Protein AF-A0AAJ4RB55-F1 (afdb_monomer)

pLDDT: mean 89.13, std 10.29, range [50.03, 97.0]

Nearest PDB structures (foldseek):
  2zop-assembly1_A  TM=7.323E-01  e=2.639E-01  Thermus thermophilus HB8
  2zop-assembly2_F  TM=7.315E-01  e=3.609E-01  Thermus thermophilus HB8
  2zop-assembly3_E-2  TM=7.672E-01  e=4.935E-01  Thermus thermophilus HB8
  2zop-assembly3_C  TM=7.302E-01  e=4.935E-01  Thermus thermophilus HB8

Mean predicted aligned error: 4.39 Å

Radius of gyration: 13.57 Å; Cα contacts (8 Å, |Δi|>4): 117; chains: 1; bounding box: 34×31×35 Å

Foldseek 3Di:
DVVLLVQLLVVLLVVVVVCCVVPVDVFAAPCLLVLLVVLLVLLVVDFPLVSQCVLCPCPDPVHPSSLVLQQSLCCSLPVPDPDSGNNVCQVPDPDDSVVVSVSSSSNSVSNSVNCVVDDHDHD

Sequence (123 aa):
MKKRIENYIEKAIKLIEEDLSNKKIESLSSAFNGYISSFGAALIQSDLKIAVALFENKKSSKKADSTYLMNLILRLIDENAEEDMLLKYIINSDENEKALKNKIKDAAIAVKLAIRTFDLKDE

Secondary structure (DSSP, 8-state):
-HHHHHHHHHHHHHHHHHHHHTTSSS--BTTHHHHHHHHHHHHHHS-HHHHHHHHH-TTSS-HHHHHHHHHHHHHHH-TT-S-SSHHHHHHH--S-HHHHHHHHHHHHHHHHHHHTTS--B--

Solvent-accessible surface area (backbone atoms only — not comparable to full-atom values): 7034 Å² total; per-residue (Å²): 108,71,70,58,31,53,54,33,23,58,49,38,41,52,54,51,52,49,32,47,74,70,59,76,38,93,71,51,51,52,61,49,66,56,51,56,52,53,49,57,51,32,55,72,77,41,57,62,70,60,36,44,44,68,52,62,51,86,84,54,100,66,51,66,61,44,43,49,52,41,48,52,40,35,49,64,77,39,76,81,58,88,57,93,41,48,57,56,43,62,72,72,46,89,62,56,66,70,60,51,47,49,51,53,50,40,32,52,53,12,43,61,57,30,56,71,78,51,84,63,40,82,132

Structure (mmCIF, N/CA/C/O backbone):
data_AF-A0AAJ4RB55-F1
#
_entry.id   AF-A0AAJ4RB55-F1
#
loop_
_atom_site.group_PDB
_atom_site.id
_atom_site.type_symbol
_atom_site.label_atom_id
_atom_site.label_alt_id
_atom_site.label_comp_id
_atom_site.label_asym_id
_atom_site.label_entity_id
_atom_site.label_seq_id
_atom_site.pdbx_PDB_ins_code
_atom_site.Cartn_x
_atom_site.Cartn_y
_atom_site.Cartn_z
_atom_site.occupancy
_atom_site.B_iso_or_equiv
_atom_site.auth_seq_id
_atom_site.auth_comp_id
_atom_site.auth_asym_id
_atom_site.auth_atom_id
_atom_site.pdbx_PDB_model_num
ATOM 1 N N . MET A 1 1 ? -7.031 -12.542 9.024 1.00 55.03 1 MET A N 1
ATOM 2 C CA . MET A 1 1 ? -5.710 -11.991 8.646 1.00 55.03 1 MET A CA 1
ATOM 3 C C . MET A 1 1 ? -5.066 -12.789 7.514 1.00 55.03 1 MET A C 1
ATOM 5 O O . MET A 1 1 ? -4.890 -12.201 6.461 1.00 55.03 1 MET A O 1
ATOM 9 N N . LYS A 1 2 ? -4.827 -14.109 7.662 1.00 62.97 2 LYS A N 1
ATOM 10 C CA . LYS A 1 2 ? -4.198 -14.953 6.614 1.00 62.97 2 LYS A CA 1
ATOM 11 C C . LYS A 1 2 ? -4.837 -14.809 5.220 1.00 62.97 2 LYS A C 1
ATOM 13 O O . LYS A 1 2 ? -4.158 -14.359 4.310 1.00 62.97 2 LYS A O 1
ATOM 18 N N . LYS A 1 3 ? -6.163 -14.981 5.115 1.00 82.25 3 LYS A N 1
ATOM 19 C CA . LYS A 1 3 ? -6.895 -14.832 3.839 1.00 82.25 3 LYS A CA 1
ATOM 20 C C . LYS A 1 3 ? -6.774 -13.450 3.180 1.00 82.25 3 LYS A C 1
ATOM 22 O O . LYS A 1 3 ? -6.769 -13.352 1.965 1.00 82.25 3 LYS A O 1
ATOM 27 N N . ARG A 1 4 ? -6.691 -12.366 3.966 1.00 88.00 4 ARG A N 1
ATOM 28 C CA . ARG A 1 4 ? -6.580 -11.005 3.407 1.00 88.00 4 ARG A CA 1
ATOM 29 C C . ARG A 1 4 ? -5.203 -10.782 2.793 1.00 88.00 4 ARG A C 1
ATOM 31 O O . ARG A 1 4 ? -5.116 -10.259 1.694 1.00 88.00 4 ARG A O 1
ATOM 38 N N . ILE A 1 5 ? -4.155 -11.192 3.505 1.00 91.19 5 ILE A N 1
ATOM 39 C CA . ILE A 1 5 ? -2.780 -11.085 3.012 1.00 91.19 5 ILE A CA 1
ATOM 40 C C . ILE A 1 5 ? -2.608 -11.960 1.765 1.00 91.19 5 ILE A C 1
ATOM 42 O O . ILE A 1 5 ? -2.060 -11.475 0.788 1.00 91.19 5 ILE A O 1
ATOM 46 N N . GLU A 1 6 ? -3.125 -13.193 1.763 1.00 91.75 6 GLU A N 1
ATOM 47 C CA . GLU A 1 6 ? -3.121 -14.083 0.587 1.00 91.75 6 GLU A CA 1
ATOM 48 C C . GLU A 1 6 ? -3.778 -13.412 -0.632 1.00 91.75 6 GLU A C 1
ATOM 50 O O . GLU A 1 6 ? -3.132 -13.269 -1.669 1.00 91.75 6 GLU A O 1
ATOM 55 N N . ASN A 1 7 ? -4.992 -12.872 -0.475 1.00 93.75 7 ASN A N 1
ATOM 56 C CA . ASN A 1 7 ? -5.674 -12.140 -1.548 1.00 93.75 7 ASN A CA 1
ATOM 57 C C . ASN A 1 7 ? -4.880 -10.910 -2.022 1.00 93.75 7 ASN A C 1
ATOM 59 O O . ASN A 1 7 ? -4.820 -10.622 -3.215 1.00 93.75 7 ASN A O 1
ATOM 63 N N . TYR A 1 8 ? -4.269 -10.166 -1.096 1.00 96.94 8 TYR A N 1
ATOM 64 C CA . TYR A 1 8 ? -3.445 -9.010 -1.446 1.00 96.94 8 TYR A CA 1
ATOM 65 C C . TYR A 1 8 ? -2.159 -9.406 -2.167 1.00 96.94 8 TYR A C 1
ATOM 67 O O . TYR A 1 8 ? -1.713 -8.639 -3.010 1.00 96.94 8 TYR A O 1
ATOM 75 N N . ILE A 1 9 ? -1.564 -10.566 -1.874 1.00 96.31 9 ILE A N 1
ATOM 76 C CA . ILE A 1 9 ? -0.376 -11.050 -2.592 1.00 96.31 9 ILE A CA 1
ATOM 77 C C . ILE A 1 9 ? -0.745 -11.314 -4.050 1.00 96.31 9 ILE A C 1
ATOM 79 O O . ILE A 1 9 ? -0.100 -10.771 -4.942 1.00 96.31 9 ILE A O 1
ATOM 83 N N . GLU A 1 10 ? -1.810 -12.085 -4.292 1.00 95.38 10 GLU A N 1
ATOM 84 C CA . GLU A 1 10 ? -2.276 -12.384 -5.651 1.00 95.38 10 GLU A CA 1
ATOM 85 C C . GLU A 1 10 ? -2.612 -11.106 -6.426 1.00 95.38 10 GLU A C 1
ATOM 87 O O . GLU A 1 10 ? -2.221 -10.949 -7.583 1.00 95.38 10 GLU A O 1
ATOM 92 N N . LYS A 1 11 ? -3.300 -10.161 -5.775 1.00 96.56 11 LYS A N 1
ATOM 93 C CA . LYS A 1 11 ? -3.634 -8.870 -6.380 1.00 96.56 11 LYS A CA 1
ATOM 94 C C . LYS A 1 11 ? -2.383 -8.029 -6.646 1.00 96.56 11 LYS A C 1
ATOM 96 O O . LYS A 1 11 ? -2.279 -7.434 -7.709 1.00 96.56 11 LYS A O 1
ATOM 101 N N . ALA A 1 12 ? -1.420 -7.998 -5.727 1.00 97.00 12 ALA A N 1
ATOM 102 C CA . ALA A 1 12 ? -0.193 -7.219 -5.883 1.00 97.00 12 ALA A CA 1
ATOM 103 C C . ALA A 1 12 ? 0.645 -7.717 -7.062 1.00 97.00 12 ALA A C 1
ATOM 105 O O . ALA A 1 12 ? 1.120 -6.894 -7.838 1.00 97.00 12 ALA A O 1
ATOM 106 N N . ILE A 1 13 ? 0.781 -9.038 -7.220 1.00 97.00 13 ILE A N 1
ATOM 107 C CA . ILE A 1 13 ? 1.476 -9.643 -8.365 1.00 97.00 13 ILE A CA 1
ATOM 108 C C . ILE A 1 13 ? 0.819 -9.182 -9.669 1.00 97.00 13 ILE A C 1
ATOM 110 O O . ILE A 1 13 ? 1.501 -8.601 -10.509 1.00 97.00 13 ILE A O 1
ATOM 114 N N . LYS A 1 14 ? -0.509 -9.323 -9.789 1.00 96.69 14 LYS A N 1
ATOM 115 C CA . LYS A 1 14 ? -1.254 -8.899 -10.986 1.00 96.69 14 LYS A CA 1
ATOM 116 C C . LYS A 1 14 ? -1.076 -7.415 -11.299 1.00 96.69 1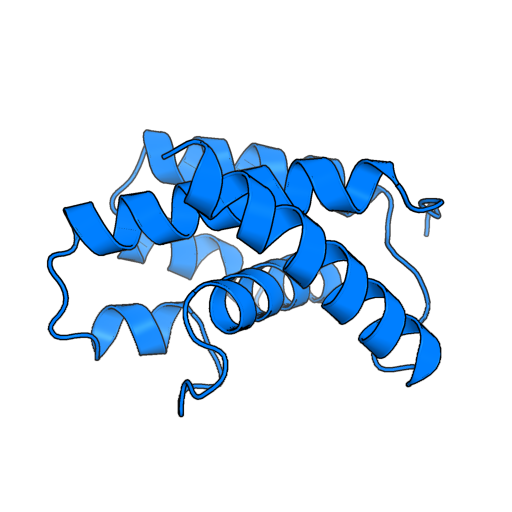4 LYS A C 1
ATOM 118 O O . LYS A 1 14 ? -0.783 -7.062 -12.433 1.00 96.69 14 LYS A O 1
ATOM 123 N N . LEU A 1 15 ? -1.206 -6.541 -10.298 1.00 96.19 15 LEU A N 1
ATOM 124 C CA . LEU A 1 15 ? -1.058 -5.095 -10.500 1.00 96.19 15 LEU A CA 1
ATOM 125 C C . LEU A 1 15 ? 0.357 -4.725 -10.969 1.00 96.19 15 LEU A C 1
ATOM 127 O O . LEU A 1 15 ? 0.505 -3.852 -11.819 1.00 96.19 15 LEU A O 1
ATOM 131 N N . ILE A 1 16 ? 1.387 -5.390 -10.434 1.00 95.19 16 ILE A N 1
ATOM 132 C CA . ILE A 1 16 ? 2.779 -5.183 -10.851 1.00 95.19 16 ILE A CA 1
ATOM 133 C C . ILE A 1 16 ? 2.993 -5.678 -12.289 1.00 95.19 16 ILE A C 1
ATOM 135 O O . ILE A 1 16 ? 3.587 -4.962 -13.094 1.00 95.19 16 ILE A O 1
ATOM 139 N N . GLU A 1 17 ? 2.497 -6.870 -12.631 1.00 95.75 17 GLU A N 1
ATOM 140 C CA . GLU A 1 17 ? 2.566 -7.420 -13.993 1.00 95.75 17 GLU A CA 1
ATOM 141 C C . GLU A 1 17 ? 1.865 -6.512 -15.009 1.00 95.75 17 GLU A C 1
ATOM 143 O O . GLU A 1 17 ? 2.409 -6.240 -16.081 1.00 95.75 17 GLU A O 1
ATOM 148 N N . GLU A 1 18 ? 0.679 -6.006 -14.668 1.00 95.50 18 GLU A N 1
ATOM 149 C CA . GLU A 1 18 ? -0.075 -5.055 -15.483 1.00 95.50 18 GLU A CA 1
ATOM 150 C C . GLU A 1 18 ? 0.687 -3.744 -15.676 1.00 95.50 18 GLU A C 1
ATOM 152 O O . GLU A 1 18 ? 0.726 -3.213 -16.786 1.00 95.50 18 GLU A O 1
ATOM 157 N N . ASP A 1 19 ? 1.290 -3.200 -14.620 1.00 94.50 19 ASP A N 1
ATOM 158 C CA . ASP A 1 19 ? 2.004 -1.928 -14.697 1.00 94.50 19 ASP A CA 1
ATOM 159 C C . ASP A 1 19 ? 3.314 -2.049 -15.499 1.00 94.50 19 ASP A C 1
ATOM 161 O O . ASP A 1 19 ? 3.646 -1.127 -16.250 1.00 94.50 19 ASP A O 1
ATOM 165 N N . LEU A 1 20 ? 4.005 -3.195 -15.425 1.00 92.06 20 LEU A N 1
ATOM 166 C CA . LEU A 1 20 ? 5.143 -3.529 -16.294 1.00 92.06 20 LEU A CA 1
ATOM 167 C C . LEU A 1 20 ? 4.699 -3.713 -17.754 1.00 92.06 20 LEU A C 1
ATOM 169 O O . LEU A 1 20 ? 5.279 -3.123 -18.666 1.00 92.06 20 LEU A O 1
ATOM 173 N N . SER A 1 21 ? 3.635 -4.487 -17.989 1.00 94.19 21 SER A N 1
ATOM 174 C CA . SER A 1 21 ? 3.132 -4.789 -19.339 1.00 94.19 21 SER A CA 1
ATOM 175 C C . SER A 1 21 ? 2.622 -3.539 -20.057 1.00 94.19 21 SER A C 1
ATOM 177 O O . SER A 1 21 ? 2.879 -3.344 -21.245 1.00 94.19 21 SER A O 1
ATOM 179 N N . ASN A 1 22 ? 1.947 -2.652 -19.323 1.00 94.31 22 ASN A N 1
ATOM 180 C CA . ASN A 1 22 ? 1.442 -1.377 -19.831 1.00 94.31 22 ASN A CA 1
ATOM 181 C C . ASN A 1 22 ? 2.502 -0.261 -19.835 1.00 94.31 22 ASN A C 1
ATOM 183 O O . ASN A 1 22 ? 2.167 0.883 -20.142 1.00 94.31 22 ASN A O 1
ATOM 187 N N . LYS A 1 23 ? 3.763 -0.565 -19.489 1.00 89.25 23 LYS A N 1
ATOM 188 C CA . LYS A 1 23 ? 4.881 0.394 -19.432 1.00 89.25 23 LYS A CA 1
ATOM 189 C C . LYS A 1 23 ? 4.614 1.613 -18.538 1.00 89.25 23 LYS A C 1
ATOM 191 O O . LYS A 1 23 ? 5.130 2.699 -18.796 1.00 89.25 23 LYS A O 1
ATOM 196 N N . LYS A 1 24 ? 3.812 1.450 -17.481 1.00 86.75 24 LYS A N 1
ATOM 197 C CA . LYS A 1 24 ? 3.669 2.471 -16.426 1.00 86.75 24 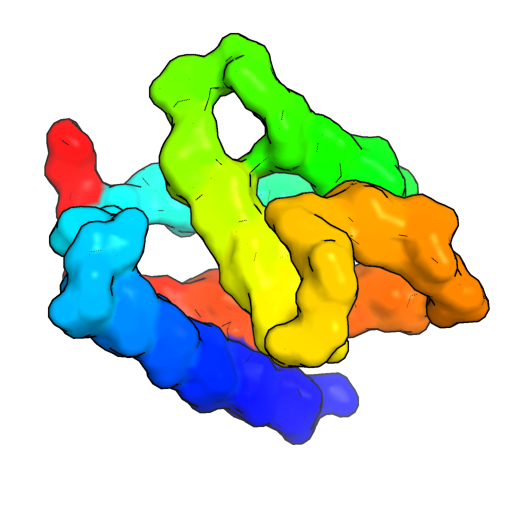LYS A CA 1
ATOM 198 C C . LYS A 1 24 ? 4.934 2.562 -15.576 1.00 86.75 24 LYS A C 1
ATOM 200 O O . LYS A 1 24 ? 5.251 3.632 -15.066 1.00 86.75 24 LYS A O 1
ATOM 205 N N . ILE A 1 25 ? 5.639 1.441 -15.448 1.00 86.69 25 ILE A N 1
ATOM 206 C CA . ILE A 1 25 ? 7.000 1.348 -14.926 1.00 86.69 25 ILE A CA 1
ATOM 207 C C . ILE A 1 25 ? 7.858 0.565 -15.924 1.00 86.69 25 ILE A C 1
ATOM 209 O O . ILE A 1 25 ? 7.363 -0.338 -16.596 1.00 86.69 25 ILE A O 1
ATOM 213 N N . GLU A 1 26 ? 9.138 0.918 -16.041 1.00 85.56 26 GLU A N 1
ATOM 214 C CA . GLU A 1 26 ? 10.080 0.214 -16.925 1.00 85.56 26 GLU A CA 1
ATOM 215 C C . GLU A 1 26 ? 10.651 -1.045 -16.259 1.00 85.56 26 GLU A C 1
ATOM 217 O O . GLU A 1 26 ? 10.799 -2.093 -16.888 1.00 85.56 26 GLU A O 1
ATOM 222 N N . SER A 1 27 ? 10.944 -0.952 -14.963 1.00 85.25 27 SER A N 1
ATOM 223 C CA . SER A 1 27 ? 11.425 -2.061 -14.147 1.00 85.25 27 SER A CA 1
ATOM 224 C C . SER A 1 27 ? 11.155 -1.818 -12.669 1.00 85.25 27 SER A C 1
ATOM 226 O O . SER A 1 27 ? 10.995 -0.679 -12.232 1.00 85.25 27 SER A O 1
ATOM 228 N N . LEU A 1 28 ? 11.163 -2.895 -11.884 1.00 86.75 28 LEU A N 1
ATOM 229 C CA . LEU A 1 28 ? 11.234 -2.806 -10.431 1.00 86.75 28 LEU A CA 1
ATOM 230 C C . LEU A 1 28 ? 12.685 -2.578 -9.998 1.00 86.75 28 LEU A C 1
ATOM 232 O O . LEU A 1 28 ? 13.542 -3.441 -10.195 1.00 86.75 28 LEU A O 1
ATOM 236 N N . SER A 1 29 ? 12.940 -1.424 -9.385 1.00 87.62 29 SER A N 1
ATOM 237 C CA . SER A 1 29 ? 14.231 -1.107 -8.774 1.00 87.62 29 SER A CA 1
ATOM 238 C C . SER A 1 29 ? 14.515 -2.008 -7.568 1.00 87.62 29 SER A C 1
ATOM 240 O O . SER A 1 29 ? 13.636 -2.275 -6.742 1.00 87.62 29 SER A O 1
ATOM 242 N N . SER A 1 30 ? 15.763 -2.433 -7.389 1.00 86.56 30 SER A N 1
ATOM 243 C CA . SER A 1 30 ? 16.196 -3.152 -6.182 1.00 86.56 30 SER A CA 1
ATOM 244 C C . SER A 1 30 ? 15.989 -2.337 -4.895 1.00 86.56 30 SER A C 1
ATOM 246 O O . SER A 1 30 ? 15.786 -2.905 -3.810 1.00 86.56 30 SER A O 1
ATOM 248 N N . ALA A 1 31 ? 15.927 -1.004 -5.010 1.00 85.75 31 ALA A N 1
ATOM 249 C CA . ALA A 1 31 ? 15.683 -0.087 -3.904 1.00 85.75 31 ALA A CA 1
ATOM 250 C C . ALA A 1 31 ? 14.302 -0.280 -3.249 1.00 85.75 31 ALA A C 1
ATOM 252 O O . ALA A 1 31 ? 14.144 0.062 -2.070 1.00 85.75 31 ALA A O 1
ATOM 253 N N . PHE A 1 32 ? 13.328 -0.898 -3.936 1.00 86.56 32 PHE A N 1
ATOM 254 C CA . PHE A 1 32 ? 12.008 -1.229 -3.378 1.00 86.56 32 PHE A CA 1
ATOM 255 C C . PHE A 1 32 ? 12.085 -1.993 -2.056 1.00 86.56 32 PHE A C 1
ATOM 257 O O . PHE A 1 32 ? 11.332 -1.694 -1.125 1.00 86.56 32 PHE A O 1
ATOM 264 N N . ASN A 1 33 ? 13.025 -2.936 -1.936 1.00 86.88 33 ASN A N 1
ATOM 265 C CA . ASN A 1 33 ? 13.233 -3.695 -0.701 1.00 86.88 33 ASN A CA 1
ATOM 266 C C . ASN A 1 33 ? 13.625 -2.792 0.477 1.00 86.88 33 ASN A C 1
ATOM 268 O O . ASN A 1 33 ? 13.193 -3.020 1.615 1.00 86.88 33 ASN A O 1
ATOM 272 N N . GLY A 1 34 ? 14.420 -1.758 0.200 1.00 88.06 34 GLY A N 1
ATOM 273 C CA . GLY A 1 34 ? 14.790 -0.733 1.167 1.00 88.06 34 GLY A CA 1
ATOM 274 C C . GLY A 1 34 ? 13.586 0.110 1.573 1.00 88.06 34 GLY A C 1
ATOM 275 O O . GLY A 1 34 ? 13.301 0.225 2.765 1.00 88.06 34 GLY A O 1
ATOM 276 N N . TYR A 1 35 ? 12.827 0.640 0.606 1.00 88.25 35 TYR A N 1
ATOM 277 C CA . TYR A 1 35 ? 11.661 1.481 0.909 1.00 88.25 35 TYR A CA 1
ATOM 278 C C . TYR A 1 35 ? 10.595 0.744 1.700 1.00 88.25 35 TYR A C 1
ATOM 280 O O . TYR A 1 35 ? 10.127 1.267 2.707 1.00 88.25 35 TYR A O 1
ATOM 288 N N . ILE A 1 36 ? 10.229 -0.474 1.294 1.00 90.94 36 ILE A N 1
ATOM 289 C CA . ILE A 1 36 ? 9.159 -1.216 1.964 1.00 90.94 36 ILE A CA 1
ATOM 290 C C . ILE A 1 36 ? 9.538 -1.607 3.393 1.00 90.94 36 ILE A C 1
ATOM 292 O O . ILE A 1 36 ? 8.692 -1.616 4.289 1.00 90.94 36 ILE A O 1
ATOM 296 N N . SER A 1 37 ? 10.823 -1.881 3.631 1.00 90.69 37 SER A N 1
ATOM 297 C CA . SER A 1 37 ? 11.342 -2.166 4.969 1.00 90.69 37 SER A CA 1
ATOM 298 C C . SER A 1 37 ? 11.323 -0.912 5.845 1.00 90.69 37 SER A C 1
ATOM 300 O O . SER A 1 37 ? 10.818 -0.966 6.968 1.00 90.69 37 SER A O 1
ATOM 302 N N . SER A 1 38 ? 11.779 0.228 5.318 1.00 91.62 38 SER A N 1
ATOM 303 C CA . SER A 1 38 ? 11.710 1.523 6.006 1.00 91.62 38 SER A CA 1
ATOM 304 C C . SER A 1 38 ? 10.268 1.955 6.286 1.00 91.62 38 SER A C 1
ATOM 306 O O . SER A 1 38 ? 9.975 2.450 7.373 1.00 91.62 38 SER A O 1
ATOM 308 N N . PHE A 1 39 ? 9.346 1.723 5.349 1.00 93.12 39 PHE A N 1
ATOM 309 C CA . PHE A 1 39 ? 7.928 2.039 5.518 1.00 93.12 39 PHE A CA 1
ATOM 310 C C . PHE A 1 39 ? 7.289 1.187 6.617 1.00 93.12 39 PHE A C 1
ATOM 312 O O . PHE A 1 39 ? 6.619 1.712 7.505 1.00 93.12 39 PHE A O 1
ATOM 319 N N . GLY A 1 40 ? 7.562 -0.122 6.626 1.00 92.56 40 GLY A N 1
ATOM 320 C CA . GLY A 1 40 ? 7.122 -1.010 7.702 1.00 92.56 40 GLY A CA 1
ATOM 321 C C . GLY A 1 40 ? 7.623 -0.561 9.079 1.00 92.56 40 GLY A C 1
ATOM 322 O O . GLY A 1 40 ? 6.867 -0.599 10.049 1.00 92.56 40 GLY A O 1
ATOM 323 N N . ALA A 1 41 ? 8.867 -0.080 9.164 1.00 93.25 41 ALA A N 1
ATOM 324 C CA . ALA A 1 41 ? 9.422 0.480 10.393 1.00 93.25 41 ALA A CA 1
ATOM 325 C C . ALA A 1 41 ? 8.714 1.783 10.809 1.00 93.25 41 ALA A C 1
ATOM 327 O O . ALA A 1 41 ? 8.383 1.940 11.986 1.00 93.25 41 ALA A O 1
ATOM 328 N N . ALA A 1 42 ? 8.420 2.680 9.862 1.00 93.88 42 ALA A N 1
ATOM 329 C CA . ALA A 1 42 ? 7.689 3.922 10.117 1.00 93.88 42 ALA A CA 1
ATOM 330 C C . ALA A 1 42 ? 6.261 3.661 10.623 1.00 93.88 42 ALA A C 1
ATOM 332 O O . ALA A 1 42 ? 5.838 4.282 11.598 1.00 93.88 42 ALA A O 1
ATOM 333 N N . LEU A 1 43 ? 5.548 2.686 10.044 1.00 94.25 43 LEU A N 1
ATOM 334 C CA . LEU A 1 43 ? 4.223 2.269 10.521 1.00 94.25 43 LEU A CA 1
ATOM 335 C C . LEU A 1 43 ? 4.248 1.762 11.971 1.00 94.25 43 LEU A C 1
ATOM 337 O O . LEU A 1 43 ? 3.247 1.874 12.675 1.00 94.25 43 LEU A O 1
ATOM 341 N N . ILE A 1 44 ? 5.357 1.180 12.429 1.00 93.38 44 ILE A N 1
ATOM 342 C CA . ILE A 1 44 ? 5.500 0.728 13.820 1.00 93.38 44 ILE A CA 1
ATOM 343 C C . ILE A 1 44 ? 5.802 1.913 14.743 1.00 93.38 44 ILE A C 1
ATOM 345 O O . ILE A 1 44 ? 5.215 2.005 15.816 1.00 93.38 44 ILE A O 1
ATOM 349 N N . GLN A 1 45 ? 6.704 2.800 14.325 1.00 91.31 45 GLN A N 1
ATOM 350 C CA . GLN A 1 45 ? 7.261 3.864 15.166 1.00 91.31 45 GLN A CA 1
ATOM 351 C C . GLN A 1 45 ? 6.401 5.129 15.236 1.00 91.31 45 GLN A C 1
ATOM 353 O O . GLN A 1 45 ? 6.577 5.924 16.154 1.00 91.31 45 GLN A O 1
ATOM 358 N N . SER A 1 46 ? 5.505 5.340 14.273 1.00 90.88 46 SER A N 1
ATOM 359 C CA . SER A 1 46 ? 4.738 6.581 14.152 1.00 90.88 46 SER A CA 1
ATOM 360 C C . SER A 1 46 ? 3.254 6.343 13.876 1.00 90.88 46 SER A C 1
ATOM 362 O O . SER A 1 46 ? 2.809 5.231 13.550 1.00 90.88 46 SER A O 1
ATOM 364 N N . ASP A 1 47 ? 2.477 7.412 14.028 1.00 92.44 47 ASP A N 1
ATOM 365 C CA . ASP A 1 47 ? 1.069 7.445 13.645 1.00 92.44 47 ASP A CA 1
ATOM 366 C C . ASP A 1 47 ? 0.899 7.302 12.135 1.00 92.44 47 ASP A C 1
ATOM 368 O O . ASP A 1 47 ? 1.793 7.636 11.352 1.00 92.44 47 ASP A O 1
ATOM 372 N N . LEU A 1 48 ? -0.259 6.787 11.712 1.00 95.19 48 LEU A N 1
ATOM 373 C CA . LEU A 1 48 ? -0.467 6.357 10.330 1.00 95.19 48 LEU A CA 1
ATOM 374 C C . LEU A 1 48 ? -0.259 7.506 9.336 1.00 95.19 48 LEU A C 1
ATOM 376 O O . LEU A 1 48 ? 0.468 7.357 8.355 1.00 95.19 48 LEU A O 1
ATOM 380 N N . LYS A 1 49 ? -0.871 8.660 9.611 1.00 94.69 49 LYS A N 1
ATOM 381 C CA . LYS A 1 49 ? -0.796 9.843 8.742 1.00 94.69 49 LYS A CA 1
ATOM 382 C C . LYS A 1 49 ? 0.640 10.346 8.601 1.00 94.69 49 LYS A C 1
ATOM 384 O O . LYS A 1 49 ? 1.066 10.664 7.495 1.00 94.69 49 LYS A O 1
ATOM 389 N N . ILE A 1 50 ? 1.397 10.364 9.701 1.00 92.69 50 ILE A N 1
ATOM 390 C CA . ILE A 1 50 ? 2.804 10.786 9.709 1.00 92.69 50 ILE A CA 1
ATOM 391 C C . ILE A 1 50 ? 3.645 9.801 8.898 1.00 92.69 50 ILE A C 1
ATOM 393 O O . ILE A 1 50 ? 4.397 10.221 8.019 1.00 92.69 50 ILE A O 1
ATOM 397 N N . ALA A 1 51 ? 3.476 8.498 9.144 1.00 92.94 51 ALA A N 1
ATOM 398 C CA . ALA A 1 51 ? 4.192 7.452 8.427 1.00 92.94 51 ALA A CA 1
ATOM 399 C C . ALA A 1 51 ? 3.989 7.565 6.911 1.00 92.94 51 ALA A C 1
ATOM 401 O O . ALA A 1 51 ? 4.965 7.545 6.171 1.00 92.94 51 ALA A O 1
ATOM 402 N N . VAL A 1 52 ? 2.749 7.726 6.437 1.00 93.44 52 VAL A N 1
ATOM 403 C CA . VAL A 1 52 ? 2.468 7.838 4.995 1.00 93.44 52 VAL A CA 1
ATOM 404 C C . VAL A 1 52 ? 2.959 9.169 4.423 1.00 93.44 52 VAL A C 1
ATOM 406 O O . VAL A 1 52 ? 3.597 9.181 3.372 1.00 93.44 52 VAL A O 1
ATOM 409 N N . ALA A 1 53 ? 2.766 10.285 5.133 1.00 91.50 53 ALA A N 1
ATOM 410 C CA . ALA A 1 53 ? 3.215 11.597 4.668 1.00 91.50 53 ALA A CA 1
ATOM 411 C C . ALA A 1 53 ? 4.731 11.660 4.422 1.00 91.50 53 ALA A C 1
ATOM 413 O O . ALA A 1 53 ? 5.169 12.303 3.469 1.00 91.50 53 ALA A O 1
ATOM 414 N N . LEU A 1 54 ? 5.538 10.971 5.236 1.00 87.69 54 LEU A N 1
ATOM 415 C CA . LEU A 1 54 ? 6.992 10.901 5.051 1.00 87.69 54 LEU A CA 1
ATOM 416 C C . LEU A 1 54 ? 7.400 10.215 3.737 1.00 87.69 54 LEU A C 1
ATOM 418 O O . LEU A 1 54 ? 8.425 10.578 3.163 1.00 87.69 54 LEU A O 1
ATOM 422 N N . PHE A 1 55 ? 6.603 9.259 3.257 1.00 87.75 55 PHE A N 1
ATOM 423 C CA . PHE A 1 55 ? 6.893 8.465 2.057 1.00 87.75 55 PHE A CA 1
ATOM 424 C C . PHE A 1 55 ? 6.240 9.026 0.787 1.00 87.75 55 PHE A C 1
ATOM 426 O O . PHE A 1 55 ? 6.716 8.747 -0.313 1.00 87.75 55 PHE A O 1
ATOM 433 N N . GLU A 1 56 ? 5.211 9.866 0.916 1.00 86.12 56 GLU A N 1
ATOM 434 C CA . GLU A 1 56 ? 4.631 10.624 -0.205 1.00 86.12 56 GLU A CA 1
ATOM 435 C C . GLU A 1 56 ? 5.260 12.017 -0.394 1.00 86.12 56 GLU A C 1
ATOM 437 O O . GLU A 1 56 ? 4.974 12.716 -1.373 1.00 86.12 56 GLU A O 1
ATOM 442 N N . ASN A 1 57 ? 6.145 12.450 0.513 1.00 71.62 57 ASN A N 1
ATOM 443 C CA . ASN A 1 57 ? 6.771 13.766 0.425 1.00 71.62 57 ASN A CA 1
ATOM 444 C C . ASN A 1 57 ? 7.723 13.869 -0.782 1.00 71.62 57 ASN A C 1
ATOM 446 O O . ASN A 1 57 ? 8.786 13.252 -0.846 1.00 71.62 57 ASN A O 1
ATOM 450 N N . LYS A 1 58 ? 7.355 14.735 -1.729 1.00 56.75 58 LYS A N 1
ATOM 451 C CA . LYS A 1 58 ? 7.934 14.873 -3.077 1.00 56.75 58 LYS A CA 1
ATOM 452 C C . LYS A 1 58 ? 9.357 15.461 -3.148 1.00 56.75 58 LYS A C 1
ATOM 454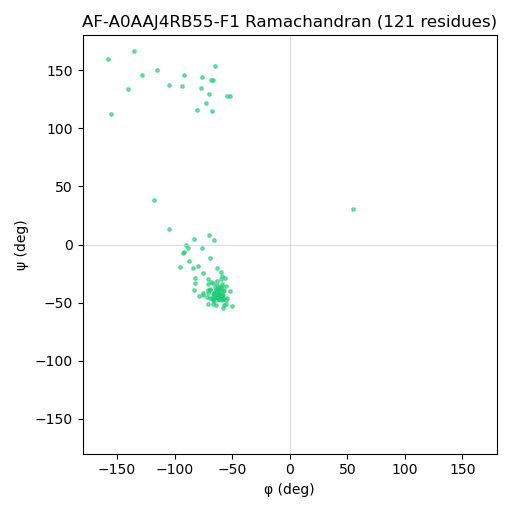 O O . LYS A 1 58 ? 9.802 15.778 -4.252 1.00 56.75 58 LYS A O 1
ATOM 459 N N . LYS A 1 59 ? 10.055 15.658 -2.021 1.00 54.66 59 LYS A N 1
ATOM 460 C CA . LYS A 1 59 ? 11.356 16.361 -1.961 1.00 54.66 59 LYS A CA 1
ATOM 461 C C . LYS A 1 59 ? 12.602 15.467 -2.070 1.00 54.66 59 LYS A C 1
ATOM 463 O O . LYS A 1 59 ? 13.695 16.015 -2.161 1.00 54.66 59 LYS A O 1
ATOM 468 N N . SER A 1 60 ? 12.486 14.136 -2.071 1.00 53.59 60 SER A N 1
ATOM 469 C CA . SER A 1 60 ? 13.649 13.245 -2.222 1.00 53.59 60 SER A CA 1
ATOM 470 C C . SER A 1 60 ? 13.903 12.875 -3.692 1.00 53.59 60 SER A C 1
ATOM 472 O O . SER A 1 60 ? 12.972 12.709 -4.478 1.00 53.59 60 SER A O 1
ATOM 474 N N . SER A 1 61 ? 15.174 12.708 -4.070 1.00 50.03 61 SER A N 1
ATOM 475 C CA . SER A 1 61 ? 15.651 12.270 -5.402 1.00 50.03 61 SER A CA 1
ATOM 476 C C . SER A 1 61 ? 15.268 10.827 -5.770 1.00 50.03 61 SER A C 1
ATOM 478 O O . SER A 1 61 ? 15.643 10.319 -6.816 1.00 50.03 61 SER A O 1
ATOM 480 N N . LYS A 1 62 ? 14.501 10.173 -4.900 1.00 58.22 62 LYS A N 1
ATOM 481 C CA . LYS A 1 62 ? 14.221 8.740 -4.821 1.00 58.22 62 LYS A CA 1
ATOM 482 C C . LYS A 1 62 ? 12.716 8.476 -5.022 1.00 58.22 62 LYS A C 1
ATOM 484 O O . LYS A 1 62 ? 12.059 7.710 -4.321 1.00 58.22 62 LYS A O 1
ATOM 489 N N . LYS A 1 63 ? 12.156 9.261 -5.945 1.00 65.81 63 LYS A N 1
ATOM 490 C CA . LYS A 1 63 ? 10.748 9.676 -5.991 1.00 65.81 63 LYS A CA 1
ATOM 491 C C . LYS A 1 63 ? 9.813 8.644 -6.619 1.00 65.81 63 LYS A C 1
ATOM 493 O O . LYS A 1 63 ? 8.657 8.564 -6.205 1.00 65.81 63 LYS A O 1
ATOM 498 N N . ALA A 1 64 ? 10.287 7.884 -7.605 1.00 71.19 64 ALA A N 1
ATOM 499 C CA . ALA A 1 64 ? 9.443 6.970 -8.373 1.00 71.19 64 ALA A CA 1
ATOM 500 C C . ALA A 1 64 ? 9.018 5.757 -7.532 1.00 71.19 64 ALA A C 1
ATOM 502 O O . ALA A 1 64 ? 7.822 5.513 -7.379 1.00 71.19 64 ALA A O 1
ATOM 503 N N . ASP A 1 65 ? 9.977 5.086 -6.891 1.00 75.25 65 ASP A N 1
ATOM 504 C CA . ASP A 1 65 ? 9.722 3.854 -6.138 1.00 75.25 65 ASP A CA 1
ATOM 505 C C . ASP A 1 65 ? 8.823 4.071 -4.915 1.00 75.25 65 ASP A C 1
ATOM 507 O O . ASP A 1 65 ? 7.879 3.316 -4.683 1.00 75.25 65 ASP A O 1
ATOM 511 N N . SER A 1 66 ? 9.073 5.135 -4.141 1.00 79.88 66 SER A N 1
ATOM 512 C CA . SER A 1 66 ? 8.268 5.447 -2.951 1.00 79.88 66 SER A CA 1
ATOM 513 C C . SER A 1 66 ? 6.828 5.809 -3.323 1.00 79.88 66 SER A C 1
ATOM 515 O O . SER A 1 66 ? 5.885 5.315 -2.707 1.00 79.88 66 SER A O 1
ATOM 517 N N . THR A 1 67 ? 6.644 6.612 -4.377 1.00 85.69 67 THR A N 1
ATOM 518 C CA . THR A 1 67 ? 5.307 6.977 -4.875 1.00 85.69 67 THR A CA 1
ATOM 519 C C . THR A 1 67 ? 4.570 5.752 -5.414 1.00 85.69 67 THR A C 1
ATOM 521 O O . THR A 1 67 ? 3.395 5.552 -5.114 1.00 85.69 67 THR A O 1
ATOM 524 N N . TYR A 1 68 ? 5.260 4.896 -6.170 1.00 89.38 68 TYR A N 1
ATOM 525 C CA . TYR A 1 68 ? 4.679 3.662 -6.689 1.00 89.38 68 TYR A CA 1
ATOM 526 C C . TYR A 1 68 ? 4.262 2.709 -5.565 1.00 89.38 68 TYR A C 1
ATOM 528 O O . TYR A 1 68 ? 3.160 2.169 -5.611 1.00 89.38 68 TYR A O 1
ATOM 536 N N . LEU A 1 69 ? 5.082 2.553 -4.517 1.00 92.00 69 LEU A N 1
ATOM 537 C CA . LEU A 1 69 ? 4.728 1.737 -3.354 1.00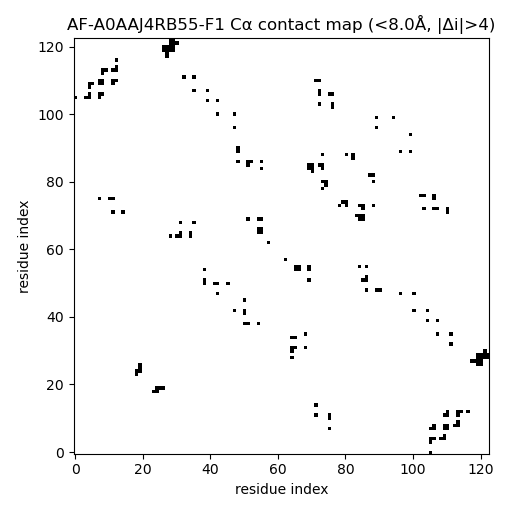 92.00 69 LEU A CA 1
ATOM 538 C C . LEU A 1 69 ? 3.428 2.220 -2.694 1.00 92.00 69 LEU A C 1
ATOM 540 O O . LEU A 1 69 ? 2.562 1.400 -2.391 1.00 92.00 69 LEU A O 1
ATOM 544 N N . MET A 1 70 ? 3.276 3.532 -2.484 1.00 94.19 70 MET A N 1
ATOM 545 C CA . MET A 1 70 ? 2.065 4.094 -1.871 1.00 94.19 70 MET A CA 1
ATOM 546 C C . MET A 1 70 ? 0.832 3.893 -2.761 1.00 94.19 70 MET A C 1
ATOM 548 O O . MET A 1 70 ? -0.210 3.457 -2.271 1.00 94.19 70 MET A O 1
ATOM 552 N N . ASN A 1 71 ? 0.970 4.099 -4.074 1.00 93.12 71 ASN A N 1
ATOM 553 C CA . ASN A 1 71 ? -0.101 3.851 -5.045 1.00 93.12 71 ASN A CA 1
ATOM 554 C C . ASN A 1 71 ? -0.514 2.378 -5.107 1.00 93.12 71 ASN A C 1
ATOM 556 O O . ASN A 1 71 ? -1.701 2.062 -5.197 1.00 93.12 71 ASN A O 1
ATOM 560 N N . LEU A 1 72 ? 0.455 1.463 -5.052 1.00 94.81 72 LEU A N 1
ATOM 561 C CA . LEU A 1 72 ? 0.182 0.032 -5.046 1.00 94.81 72 LEU A CA 1
ATOM 562 C C . LEU A 1 72 ? -0.581 -0.364 -3.777 1.00 94.81 72 LEU A C 1
ATOM 564 O O . LEU A 1 72 ? -1.568 -1.088 -3.859 1.00 94.81 72 LEU A O 1
ATOM 568 N N . ILE A 1 73 ? -0.176 0.157 -2.615 1.00 96.69 73 ILE A N 1
ATOM 569 C CA . ILE A 1 73 ? -0.891 -0.063 -1.352 1.00 96.69 73 ILE A CA 1
ATOM 570 C C . ILE A 1 73 ? -2.329 0.458 -1.436 1.00 96.69 73 ILE A C 1
ATOM 572 O O . ILE A 1 73 ? -3.233 -0.262 -1.016 1.00 96.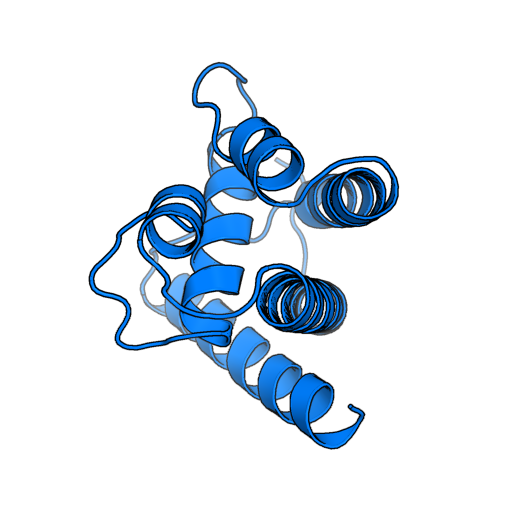69 73 ILE A O 1
ATOM 576 N N . LEU A 1 74 ? -2.548 1.653 -1.993 1.00 96.81 74 LEU A N 1
ATOM 577 C CA . LEU A 1 74 ? -3.887 2.217 -2.170 1.00 96.81 74 LEU A CA 1
ATOM 578 C C . LEU A 1 74 ? -4.773 1.286 -3.009 1.00 96.81 74 LEU A C 1
ATOM 580 O O . LEU A 1 74 ? -5.783 0.807 -2.510 1.00 96.81 74 LEU A O 1
ATOM 584 N N . ARG A 1 75 ? -4.323 0.903 -4.210 1.00 95.81 75 ARG A N 1
ATOM 585 C CA . ARG A 1 75 ? -5.058 -0.007 -5.117 1.00 95.81 75 ARG A CA 1
ATOM 586 C C . ARG A 1 75 ? -5.355 -1.385 -4.511 1.00 95.81 75 ARG A C 1
ATOM 588 O O . ARG A 1 75 ? -6.301 -2.068 -4.919 1.00 95.81 75 ARG A O 1
ATOM 595 N N . LEU A 1 76 ? -4.529 -1.836 -3.565 1.00 96.44 76 LEU A N 1
ATOM 596 C CA . LEU A 1 76 ? -4.752 -3.092 -2.847 1.00 96.44 76 LEU A CA 1
ATOM 597 C C . LEU A 1 76 ? -5.858 -2.977 -1.803 1.00 96.44 76 LEU A C 1
ATOM 599 O O . LEU A 1 76 ? -6.663 -3.902 -1.687 1.00 96.44 76 LEU A O 1
ATOM 603 N N . ILE A 1 77 ? -5.880 -1.883 -1.039 1.00 95.44 77 ILE A N 1
ATOM 604 C CA . ILE A 1 77 ? -6.868 -1.689 0.027 1.00 95.44 77 ILE A CA 1
ATOM 605 C C . ILE A 1 77 ? -8.205 -1.166 -0.503 1.00 95.44 77 ILE A C 1
ATOM 607 O O . ILE A 1 77 ? -9.231 -1.487 0.096 1.00 95.44 77 ILE A O 1
ATOM 611 N N . ASP A 1 78 ? -8.180 -0.420 -1.609 1.00 94.50 78 ASP A N 1
ATOM 612 C CA . ASP A 1 78 ? -9.342 0.071 -2.340 1.00 94.50 78 ASP A CA 1
ATOM 613 C C . ASP A 1 78 ? -8.979 0.331 -3.815 1.00 94.50 78 ASP A C 1
ATOM 615 O O . ASP A 1 78 ? -8.188 1.210 -4.150 1.00 94.50 78 ASP A O 1
ATOM 619 N N . GLU A 1 79 ? -9.540 -0.468 -4.720 1.00 90.19 79 GLU A N 1
ATOM 620 C CA . GLU A 1 79 ? -9.319 -0.310 -6.166 1.00 90.19 79 GLU A CA 1
ATOM 621 C C . GLU A 1 79 ? -10.151 0.797 -6.802 1.00 90.19 79 GLU A C 1
ATOM 623 O O . GLU A 1 79 ? -9.816 1.236 -7.899 1.00 90.19 79 GLU A O 1
ATOM 628 N N . ASN A 1 80 ? -11.212 1.228 -6.120 1.00 91.31 80 ASN A N 1
ATOM 629 C CA . ASN A 1 80 ? -12.124 2.261 -6.592 1.00 91.31 80 ASN A CA 1
ATOM 630 C C . ASN A 1 80 ? -11.893 3.586 -5.861 1.00 91.31 80 ASN A C 1
ATOM 632 O O . ASN A 1 80 ? -12.735 4.476 -5.957 1.00 91.31 80 ASN A O 1
ATOM 636 N N . ALA A 1 81 ? -10.776 3.707 -5.134 1.00 91.56 81 ALA A N 1
ATOM 637 C CA . ALA A 1 81 ? -10.398 4.935 -4.458 1.00 91.56 81 ALA A CA 1
ATOM 638 C C . ALA A 1 81 ? -10.436 6.112 -5.443 1.00 91.56 81 ALA A C 1
ATOM 640 O O . ALA A 1 81 ? -9.836 6.059 -6.521 1.00 91.56 81 ALA A O 1
ATOM 641 N N . GLU A 1 82 ? -11.141 7.174 -5.062 1.00 91.06 82 GLU A N 1
ATOM 642 C CA . GLU A 1 82 ? -11.208 8.406 -5.849 1.00 91.06 82 GLU A CA 1
ATOM 643 C C . GLU A 1 82 ? -9.908 9.212 -5.716 1.00 91.06 82 GLU A C 1
ATOM 645 O O . GLU A 1 82 ? -9.549 10.003 -6.592 1.00 91.06 82 GLU A O 1
ATOM 650 N N . GLU A 1 83 ? -9.180 9.010 -4.616 1.00 91.88 83 GLU A N 1
ATOM 651 C CA . GLU A 1 83 ? -7.913 9.665 -4.350 1.00 91.88 83 GLU A CA 1
ATOM 652 C C . GLU A 1 83 ? -6.744 9.083 -5.153 1.00 91.88 83 GLU A C 1
ATOM 654 O O . GLU A 1 83 ? -6.577 7.881 -5.326 1.00 91.88 83 GLU A O 1
ATOM 659 N N . ASP A 1 84 ? -5.843 9.976 -5.556 1.00 88.56 84 ASP A N 1
ATOM 660 C CA . ASP A 1 84 ? -4.579 9.674 -6.232 1.00 88.56 84 ASP A CA 1
ATOM 661 C C . ASP A 1 84 ? -3.411 9.423 -5.261 1.00 88.56 84 ASP A C 1
ATOM 663 O O . ASP A 1 84 ? -2.283 9.184 -5.688 1.00 88.56 84 ASP A O 1
ATOM 667 N N . MET A 1 85 ? -3.657 9.560 -3.956 1.00 91.81 85 MET A N 1
ATOM 668 C CA . MET A 1 85 ? -2.650 9.518 -2.898 1.00 91.81 85 MET A CA 1
ATOM 669 C C . MET A 1 85 ? -3.192 8.775 -1.687 1.00 91.81 85 MET A C 1
ATOM 671 O O . MET A 1 85 ? -4.286 9.075 -1.199 1.00 91.81 85 MET A O 1
ATOM 675 N N . LEU A 1 86 ? -2.381 7.874 -1.136 1.00 95.25 86 LEU A N 1
ATOM 676 C CA . LEU A 1 86 ? -2.741 7.111 0.049 1.00 95.25 86 LEU A CA 1
ATOM 677 C C . LEU A 1 86 ? -2.940 8.038 1.253 1.00 95.25 86 LEU A C 1
ATOM 679 O O . LEU A 1 86 ? -3.833 7.799 2.062 1.00 95.25 86 LEU A O 1
ATOM 683 N N . LEU A 1 87 ? -2.165 9.126 1.369 1.00 94.88 87 LEU A N 1
ATOM 684 C CA . LEU A 1 87 ? -2.358 10.087 2.456 1.00 94.88 87 LEU A CA 1
ATOM 685 C C . LEU A 1 87 ? -3.731 10.763 2.390 1.00 94.88 87 LEU A C 1
ATOM 687 O O . LEU A 1 87 ? -4.381 10.904 3.425 1.00 94.88 87 LEU A O 1
ATOM 691 N N . LYS A 1 88 ? -4.176 11.175 1.196 1.00 94.50 88 LYS A N 1
ATOM 692 C CA . LYS A 1 88 ? -5.495 11.802 1.022 1.00 94.50 88 LYS A CA 1
ATOM 693 C C . LYS A 1 88 ? -6.606 10.814 1.358 1.00 94.50 88 LYS A C 1
ATOM 695 O O . LYS A 1 88 ? -7.478 11.162 2.146 1.00 94.50 88 LYS A O 1
ATOM 700 N N . TYR A 1 89 ? -6.495 9.579 0.865 1.00 96.50 89 TYR A N 1
ATOM 701 C CA . TYR A 1 89 ? -7.421 8.499 1.201 1.00 96.50 89 TYR A CA 1
ATOM 702 C C . TYR A 1 89 ? -7.529 8.314 2.723 1.00 96.50 89 TYR A C 1
ATOM 704 O O . TYR A 1 89 ? -8.619 8.274 3.278 1.00 96.50 89 TYR A O 1
ATOM 712 N N . ILE A 1 90 ? -6.401 8.294 3.443 1.00 95.75 90 ILE A N 1
ATOM 713 C CA . ILE A 1 90 ? -6.395 8.171 4.912 1.00 95.75 90 ILE A CA 1
ATOM 714 C C . IL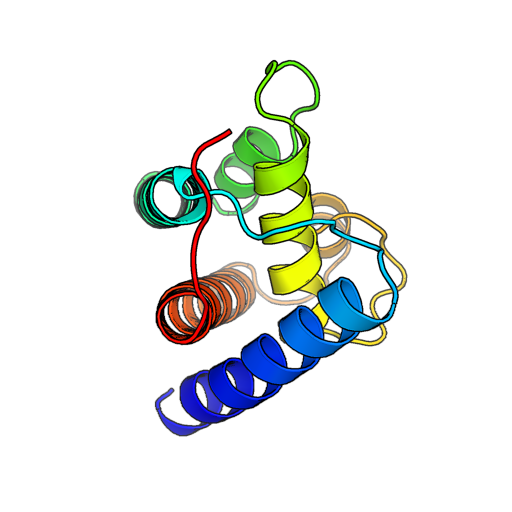E A 1 90 ? -7.035 9.379 5.608 1.00 95.75 90 ILE A C 1
ATOM 716 O O . ILE A 1 90 ? -7.646 9.220 6.663 1.00 95.75 90 ILE A O 1
ATOM 720 N N . ILE A 1 91 ? -6.847 10.592 5.085 1.00 94.94 91 ILE A N 1
ATOM 721 C CA . ILE A 1 91 ? -7.410 11.814 5.677 1.00 94.94 91 ILE A CA 1
ATOM 722 C C . ILE A 1 91 ? -8.929 11.863 5.494 1.00 94.94 91 ILE A C 1
ATOM 724 O O . ILE A 1 91 ? -9.616 12.286 6.422 1.00 94.94 91 ILE A O 1
ATOM 728 N N . ASN A 1 92 ? -9.420 11.432 4.332 1.00 94.88 92 ASN A N 1
ATOM 729 C CA . ASN A 1 92 ? -10.835 11.477 3.965 1.00 94.88 92 ASN A CA 1
ATOM 730 C C . ASN A 1 92 ? -11.623 10.239 4.412 1.00 94.88 92 ASN A C 1
ATOM 732 O O . ASN A 1 92 ? -12.849 10.255 4.378 1.00 94.88 92 ASN A O 1
ATOM 736 N N . SER A 1 93 ? -10.945 9.159 4.805 1.00 92.94 93 SER A N 1
ATOM 737 C CA . SER A 1 93 ? -11.609 7.930 5.228 1.00 92.94 93 SER A CA 1
ATOM 738 C C . SER A 1 93 ? -12.310 8.098 6.577 1.00 92.94 93 SER A C 1
ATOM 740 O O . SER A 1 93 ? -11.689 8.462 7.575 1.00 92.94 93 SER A O 1
ATOM 742 N N . ASP A 1 94 ? -13.583 7.707 6.626 1.00 91.44 94 ASP A N 1
ATOM 743 C CA . ASP A 1 94 ? -14.343 7.547 7.872 1.00 91.44 94 ASP A CA 1
ATOM 744 C C . ASP A 1 94 ? -13.973 6.255 8.632 1.00 91.44 94 ASP A C 1
ATOM 746 O O . ASP A 1 94 ? -14.487 5.977 9.721 1.00 91.44 94 ASP A O 1
ATOM 750 N N . GLU A 1 95 ? -13.089 5.418 8.071 1.00 91.75 95 GLU A N 1
ATOM 751 C CA . GLU A 1 95 ? -12.656 4.183 8.714 1.00 91.75 95 GLU A CA 1
ATOM 752 C C . GLU A 1 95 ? -11.804 4.471 9.956 1.00 91.75 95 GLU A C 1
ATOM 754 O O . GLU A 1 95 ? -10.944 5.351 9.991 1.00 91.75 95 GLU A O 1
ATOM 759 N N . ASN A 1 96 ? -11.992 3.657 10.995 1.00 93.75 96 ASN A N 1
ATOM 760 C CA . ASN A 1 96 ? -11.172 3.736 12.193 1.00 93.75 96 ASN A CA 1
ATOM 761 C C . ASN A 1 96 ? -9.671 3.620 11.857 1.00 93.75 96 ASN A C 1
ATOM 763 O O . ASN A 1 96 ? -9.235 2.633 11.259 1.00 93.75 96 ASN A O 1
ATOM 767 N N . GLU A 1 97 ? -8.863 4.570 12.340 1.00 92.12 97 GLU A N 1
ATOM 768 C CA . GLU A 1 97 ? -7.434 4.654 12.009 1.00 92.12 97 GLU A CA 1
ATOM 769 C C . GLU A 1 97 ? -6.663 3.359 12.316 1.00 92.12 97 GLU A C 1
ATOM 771 O O . GLU A 1 97 ? -5.787 2.957 11.551 1.00 92.12 97 GLU A O 1
ATOM 776 N N . LYS A 1 98 ? -7.012 2.635 13.389 1.00 92.69 98 LYS A N 1
ATOM 777 C CA . LYS A 1 98 ? -6.369 1.355 13.729 1.00 92.69 98 LYS A CA 1
ATOM 778 C C . LYS A 1 98 ? -6.725 0.255 12.728 1.00 92.69 98 LYS A C 1
ATOM 780 O O . LYS A 1 98 ? -5.866 -0.563 12.388 1.00 92.69 98 LYS A O 1
ATOM 785 N N . ALA A 1 99 ? -7.975 0.205 12.270 1.00 93.75 99 ALA A N 1
ATOM 786 C CA . ALA A 1 99 ? -8.408 -0.746 11.249 1.00 93.75 99 ALA A CA 1
ATOM 787 C C . ALA A 1 99 ? -7.706 -0.460 9.915 1.00 93.75 99 ALA A C 1
ATOM 789 O O . ALA A 1 99 ? -7.112 -1.371 9.328 1.00 93.75 99 ALA A O 1
ATOM 790 N N . LEU A 1 100 ? -7.661 0.814 9.523 1.00 95.44 100 LEU A N 1
ATOM 791 C CA . LEU A 1 100 ? -6.993 1.264 8.311 1.00 95.44 100 LEU A CA 1
ATOM 792 C C . LEU A 1 100 ? -5.477 1.011 8.357 1.00 95.44 100 LEU A C 1
ATOM 794 O O . LEU A 1 100 ? -4.910 0.437 7.427 1.00 95.44 100 LEU A O 1
ATOM 798 N N . LYS A 1 101 ? -4.825 1.303 9.489 1.00 95.50 101 LYS A N 1
ATOM 799 C CA . LYS A 1 101 ? -3.404 0.993 9.722 1.00 95.50 101 LYS A CA 1
ATOM 800 C C . LYS A 1 101 ? -3.113 -0.500 9.570 1.00 95.50 101 LYS A C 1
ATOM 802 O O . LYS A 1 101 ? -2.101 -0.871 8.978 1.00 95.50 101 LYS A O 1
ATOM 807 N N . ASN A 1 102 ? -4.004 -1.371 10.047 1.00 94.06 102 ASN A N 1
ATOM 808 C CA . ASN A 1 102 ? -3.863 -2.818 9.865 1.00 94.06 102 ASN A CA 1
ATOM 809 C C . ASN A 1 102 ? -4.057 -3.252 8.403 1.00 94.06 102 ASN A C 1
ATOM 811 O O . ASN A 1 102 ? -3.337 -4.138 7.949 1.00 94.06 102 ASN A O 1
ATOM 815 N N . LYS A 1 103 ? -4.990 -2.644 7.655 1.00 95.38 103 LYS A N 1
ATOM 816 C CA . LYS A 1 103 ? -5.152 -2.909 6.212 1.00 95.38 103 LYS A CA 1
ATOM 817 C C . LYS A 1 103 ? -3.896 -2.521 5.433 1.00 95.38 103 LYS A C 1
ATOM 819 O O . LYS A 1 103 ? -3.397 -3.327 4.655 1.00 95.38 103 LYS A O 1
ATOM 824 N N . ILE A 1 104 ? -3.360 -1.331 5.698 1.00 96.25 104 ILE A N 1
ATOM 825 C CA . ILE A 1 104 ? -2.140 -0.815 5.064 1.00 96.25 104 ILE A CA 1
ATOM 826 C C . ILE A 1 104 ? -0.929 -1.679 5.418 1.00 96.25 104 ILE A C 1
ATOM 828 O O . ILE A 1 104 ? -0.125 -2.000 4.547 1.00 96.25 104 ILE A O 1
ATOM 832 N N . LYS A 1 105 ? -0.815 -2.123 6.675 1.00 95.50 105 LYS A N 1
ATOM 833 C CA . LYS A 1 105 ? 0.245 -3.047 7.096 1.00 95.50 105 LYS A CA 1
ATOM 834 C C . LYS A 1 105 ? 0.161 -4.387 6.361 1.00 95.50 105 LYS A C 1
ATOM 836 O O . LYS A 1 105 ? 1.181 -4.874 5.882 1.00 95.50 105 LYS A O 1
ATOM 841 N N . ASP A 1 106 ? -1.032 -4.967 6.256 1.00 95.75 106 ASP A N 1
ATOM 842 C CA . ASP A 1 106 ? -1.242 -6.220 5.523 1.00 95.75 106 ASP A CA 1
ATOM 843 C C . ASP A 1 106 ? -0.920 -6.056 4.030 1.00 95.75 106 ASP A C 1
ATOM 845 O O . ASP A 1 106 ? -0.268 -6.925 3.452 1.00 95.75 106 ASP A O 1
ATOM 849 N N . ALA A 1 107 ? -1.306 -4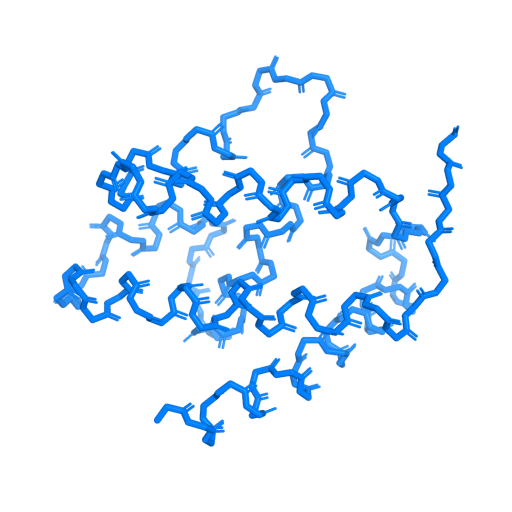.929 3.423 1.00 96.69 107 ALA A N 1
ATOM 850 C CA . ALA A 1 107 ? -0.966 -4.598 2.040 1.00 96.69 107 ALA A CA 1
ATOM 851 C C . ALA A 1 107 ? 0.550 -4.438 1.847 1.00 96.69 107 ALA A C 1
ATOM 853 O O . ALA A 1 107 ? 1.113 -5.035 0.937 1.00 96.69 107 ALA A O 1
ATOM 854 N N . ALA A 1 108 ? 1.246 -3.729 2.739 1.00 95.50 108 ALA A N 1
ATOM 855 C CA . ALA A 1 108 ? 2.702 -3.596 2.681 1.00 95.50 108 ALA A CA 1
ATOM 856 C C . ALA A 1 108 ? 3.420 -4.953 2.824 1.00 95.50 108 ALA A C 1
ATOM 858 O O . ALA A 1 108 ? 4.404 -5.218 2.136 1.00 95.50 108 ALA A O 1
ATOM 859 N N . ILE A 1 109 ? 2.926 -5.852 3.682 1.00 95.12 109 ILE A N 1
ATOM 860 C CA . ILE A 1 109 ? 3.459 -7.220 3.783 1.00 95.12 109 ILE A CA 1
ATOM 861 C C . ILE A 1 109 ? 3.237 -7.980 2.472 1.00 95.12 109 ILE A C 1
ATOM 863 O O . ILE A 1 109 ? 4.160 -8.636 1.987 1.00 95.12 109 ILE A O 1
ATOM 867 N N . ALA A 1 110 ?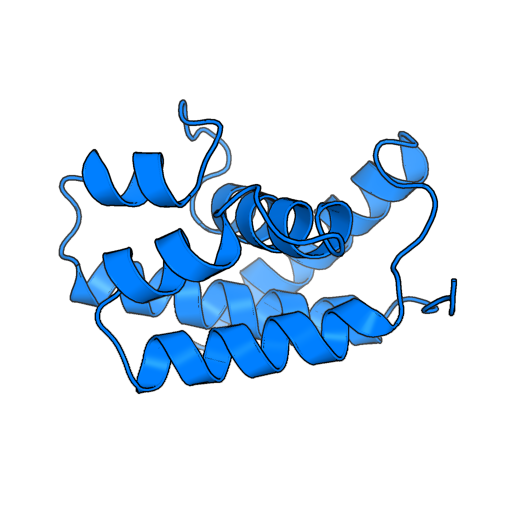 2.042 -7.878 1.892 1.00 96.25 110 ALA A N 1
ATOM 868 C CA . ALA A 1 110 ? 1.713 -8.533 0.635 1.00 96.25 110 ALA A CA 1
ATOM 869 C C . ALA A 1 110 ? 2.590 -8.038 -0.520 1.00 96.25 110 ALA A C 1
ATOM 871 O O . ALA A 1 110 ? 3.177 -8.859 -1.218 1.00 96.25 110 ALA A O 1
ATOM 872 N N . VAL A 1 111 ? 2.776 -6.722 -0.659 1.00 95.38 111 VAL A N 1
ATOM 873 C CA . VAL A 1 111 ? 3.682 -6.138 -1.660 1.00 95.38 111 VAL A CA 1
ATOM 874 C C . VAL A 1 111 ? 5.112 -6.639 -1.458 1.00 95.38 111 VAL A C 1
ATOM 876 O O . VAL A 1 111 ? 5.758 -7.041 -2.419 1.00 95.38 111 VAL A O 1
ATOM 879 N N . LYS A 1 112 ? 5.606 -6.703 -0.214 1.00 93.75 112 LYS A N 1
ATOM 880 C CA . LYS A 1 112 ? 6.954 -7.225 0.077 1.00 93.75 112 LYS A CA 1
ATOM 881 C C . LYS A 1 112 ? 7.130 -8.672 -0.378 1.00 93.75 112 LYS A C 1
ATOM 883 O O . LYS A 1 112 ? 8.218 -9.055 -0.799 1.00 93.75 112 LYS A O 1
ATOM 888 N N . LEU A 1 113 ? 6.090 -9.487 -0.232 1.00 94.62 113 LEU A N 1
ATOM 889 C CA . LEU A 1 113 ? 6.103 -10.878 -0.671 1.00 94.62 113 LEU A CA 1
ATOM 890 C C . LEU A 1 113 ? 5.978 -10.985 -2.192 1.00 94.62 113 LEU A C 1
ATOM 892 O O . LEU A 1 113 ? 6.732 -11.747 -2.785 1.00 94.62 113 LEU A O 1
ATOM 896 N N . ALA A 1 114 ? 5.107 -10.186 -2.807 1.00 95.12 114 ALA A N 1
ATOM 897 C CA . ALA A 1 114 ? 4.922 -10.137 -4.252 1.00 95.12 114 ALA A CA 1
ATOM 898 C C . ALA A 1 114 ? 6.196 -9.695 -4.980 1.00 95.12 114 ALA A C 1
ATOM 900 O O . ALA A 1 114 ? 6.628 -10.367 -5.897 1.00 95.12 114 ALA A O 1
ATOM 901 N N . ILE A 1 115 ? 6.873 -8.633 -4.532 1.00 92.19 115 ILE A N 1
ATOM 902 C CA . ILE A 1 115 ? 8.101 -8.129 -5.177 1.00 92.19 115 ILE A CA 1
ATOM 903 C C . ILE A 1 115 ? 9.193 -9.209 -5.284 1.00 92.19 115 ILE A C 1
ATOM 905 O O . ILE A 1 115 ? 9.979 -9.194 -6.224 1.00 92.19 115 ILE A O 1
ATOM 909 N N . ARG A 1 116 ? 9.227 -10.188 -4.369 1.00 90.94 116 ARG A N 1
ATOM 910 C CA . ARG A 1 116 ? 10.193 -11.302 -4.410 1.00 90.94 116 ARG A CA 1
ATOM 911 C C . ARG A 1 116 ? 9.970 -12.284 -5.558 1.00 90.94 116 ARG A C 1
ATOM 913 O O . ARG A 1 116 ? 10.825 -13.138 -5.764 1.00 90.94 116 ARG A O 1
ATOM 920 N N . THR A 1 117 ? 8.841 -12.207 -6.256 1.00 93.44 117 THR A N 1
ATOM 921 C CA . THR A 1 117 ? 8.558 -13.040 -7.431 1.00 93.44 117 THR A CA 1
ATOM 922 C C . THR A 1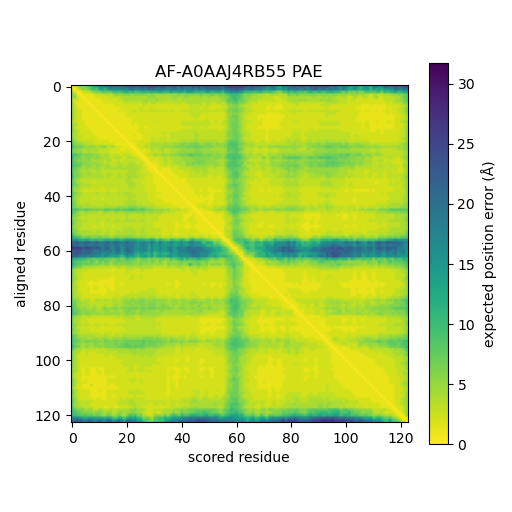 117 ? 9.028 -12.395 -8.733 1.00 93.44 117 THR A C 1
ATOM 924 O O . THR A 1 117 ? 8.845 -12.992 -9.787 1.00 93.44 117 THR A O 1
ATOM 927 N N . PHE A 1 118 ? 9.605 -11.190 -8.676 1.00 91.88 118 PHE A N 1
ATOM 928 C CA . PHE A 1 118 ? 10.061 -10.436 -9.840 1.00 91.88 118 PHE A CA 1
ATOM 929 C C . PHE A 1 118 ? 11.576 -10.250 -9.823 1.00 91.88 118 PHE A C 1
ATOM 931 O O . PHE A 1 118 ? 12.189 -10.119 -8.760 1.00 91.88 118 PHE A O 1
ATOM 938 N N . ASP A 1 119 ? 12.160 -10.164 -11.016 1.00 89.06 119 ASP A N 1
ATOM 939 C CA . ASP A 1 119 ? 13.554 -9.772 -11.182 1.00 89.06 119 ASP A CA 1
ATOM 940 C C . ASP A 1 119 ? 13.709 -8.273 -10.909 1.00 89.06 119 ASP A C 1
ATOM 942 O O . ASP A 1 119 ? 13.074 -7.428 -11.549 1.00 89.06 119 ASP A O 1
ATOM 946 N N . LEU A 1 120 ? 14.564 -7.946 -9.942 1.00 87.88 120 LEU A N 1
ATOM 947 C CA . LEU A 1 120 ? 14.868 -6.570 -9.568 1.00 87.88 120 LEU A CA 1
ATOM 948 C C . LEU A 1 120 ? 16.100 -6.096 -10.326 1.00 87.88 120 LEU A C 1
ATOM 950 O O . LEU A 1 120 ? 17.091 -6.820 -10.415 1.00 87.88 120 LEU A O 1
ATOM 954 N N . LYS A 1 121 ? 16.042 -4.872 -10.848 1.00 84.56 121 LYS A N 1
ATOM 955 C CA . LYS A 1 121 ? 17.172 -4.240 -11.530 1.00 84.56 121 LYS A CA 1
ATOM 956 C C . LYS A 1 121 ? 17.793 -3.178 -10.634 1.00 84.56 121 LYS A C 1
ATOM 958 O O . LYS A 1 121 ? 17.075 -2.423 -9.978 1.00 84.56 121 LYS A O 1
ATOM 963 N N . ASP A 1 122 ? 19.116 -3.144 -10.604 1.00 72.06 122 ASP A N 1
ATOM 964 C CA . ASP A 1 122 ? 19.851 -1.994 -10.088 1.00 72.06 122 ASP A CA 1
ATOM 965 C C . ASP A 1 122 ? 19.820 -0.894 -11.164 1.00 72.06 122 ASP A C 1
ATOM 967 O O . ASP A 1 122 ? 19.962 -1.206 -12.350 1.00 72.06 122 ASP A O 1
ATOM 971 N N . GLU A 1 123 ? 19.549 0.353 -10.757 1.00 58.25 123 GLU A N 1
ATOM 972 C CA . GLU A 1 123 ? 19.653 1.539 -11.632 1.00 58.25 123 GLU A CA 1
ATOM 973 C C . GLU A 1 123 ? 21.083 1.741 -12.154 1.00 58.25 123 GLU A C 1
ATOM 975 O O . GLU A 1 123 ? 22.039 1.571 -11.358 1.00 58.25 123 GLU A O 1
#

Organism: NCBI:txid1424653